Protein AF-A0A2J4G6D9-F1 (afdb_monomer)

Foldseek 3Di:
DVCLLVVLVVVLVVVCVVPNLLVSLLVLLVLLLVLLVLCLVLVVDPDPVVSVVSNVSSVNSNSNSCSSVVPPLLVLLVQVQVVVCVVPVDRDSVVSVVVVVVVVVVVVVVVVVLVVVLQPAPCDPPDNGHPSSSCVSNVVSVVSVVVSVVSVVDDSRPPDD

Nearest PDB structures (foldseek):
  5ayo-assembly1_A  TM=7.180E-01  e=9.476E-01  Bdellovibrio bacteriovorus HD100
  6btx-assembly1_A  TM=7.343E-01  e=1.215E+00  Bdellovibrio bacteriovorus HD100
  5ayn-assembly1_A  TM=7.483E-01  e=1.636E+00  Bdellovibrio bacteriovorus HD100
  5aym-assembly1_A  TM=7.367E-01  e=2.689E+00  Bdellovibrio bacteriovorus HD100

Mean predicted aligned error: 4.15 Å

Radius of gyration: 18.42 Å; Cα contacts (8 Å, |Δi|>4): 179; chains: 1; bounding box: 38×27×55 Å

Sequence (161 aa):
MVVFVMGAFPFWGKQARKIGKGPALIKAAVILTAGLLLAPLPAFLQDQALKIAVGLLAIALGAVGISAYELFPYAVVADLAHWDELRTGLSRAGLFTGFEGIPINISQSLTYLVVGYLASLPPFNGYDYTLGLVIWGPIASIFAVLSILILTRVNIDPFKK

Structure (mmCIF, N/CA/C/O backbone):
data_AF-A0A2J4G6D9-F1
#
_entry.id   AF-A0A2J4G6D9-F1
#
loop_
_atom_site.group_PDB
_atom_site.id
_atom_site.type_symbol
_atom_site.label_atom_id
_atom_site.label_alt_id
_atom_site.label_comp_id
_atom_site.label_asym_id
_atom_site.label_entity_id
_atom_site.label_seq_id
_atom_site.pdbx_PDB_ins_code
_atom_site.Cartn_x
_atom_site.Cartn_y
_atom_site.Cartn_z
_atom_site.occupancy
_atom_site.B_iso_or_equiv
_atom_site.auth_seq_id
_atom_site.auth_comp_id
_atom_site.auth_asym_id
_atom_site.auth_atom_id
_atom_site.pdbx_PDB_model_num
ATOM 1 N N . MET A 1 1 ? -6.201 3.386 -14.839 1.00 72.56 1 MET A N 1
ATOM 2 C CA . MET A 1 1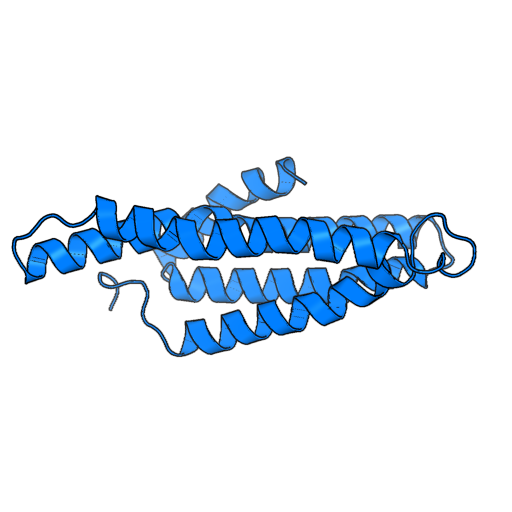 ? -5.990 3.253 -13.379 1.00 72.56 1 MET A CA 1
ATOM 3 C C . MET A 1 1 ? -7.284 3.460 -12.594 1.00 72.56 1 MET A C 1
ATOM 5 O O . MET A 1 1 ? -7.723 2.510 -11.967 1.00 72.56 1 MET A O 1
ATOM 9 N N . VAL A 1 2 ? -7.943 4.624 -12.694 1.00 83.25 2 VAL A N 1
ATOM 10 C CA . VAL A 1 2 ? -9.202 4.932 -11.969 1.00 83.25 2 VAL A CA 1
ATOM 11 C C . VAL A 1 2 ? -10.291 3.870 -12.168 1.00 83.25 2 VAL A C 1
ATOM 13 O O . VAL A 1 2 ? -10.899 3.436 -11.200 1.00 83.25 2 VAL A O 1
ATOM 16 N N . VAL A 1 3 ? -10.472 3.372 -13.397 1.00 87.81 3 VAL A N 1
ATOM 17 C CA . VAL A 1 3 ? -11.441 2.299 -13.698 1.00 87.81 3 VAL A CA 1
ATOM 18 C C . VAL A 1 3 ? -11.177 1.029 -12.878 1.00 87.81 3 VAL A C 1
ATOM 20 O O . VAL A 1 3 ? -12.108 0.468 -12.309 1.00 87.81 3 VAL A O 1
ATOM 23 N N . PHE A 1 4 ? -9.916 0.595 -12.767 1.00 86.12 4 PHE A N 1
ATOM 24 C CA . PHE A 1 4 ? -9.550 -0.573 -11.957 1.00 86.12 4 PHE A CA 1
ATOM 25 C C . PHE A 1 4 ? -9.758 -0.314 -10.463 1.00 86.12 4 PHE A C 1
ATOM 27 O O . PHE A 1 4 ? -10.248 -1.193 -9.761 1.00 86.12 4 PHE A O 1
ATOM 34 N N . VAL A 1 5 ? -9.436 0.896 -9.994 1.00 89.25 5 VAL A N 1
ATOM 35 C CA . VAL A 1 5 ? -9.635 1.296 -8.595 1.00 89.25 5 VAL A CA 1
ATOM 36 C C . VAL A 1 5 ? -11.121 1.264 -8.231 1.00 89.25 5 VAL A C 1
ATOM 38 O O . VAL A 1 5 ? -11.521 0.533 -7.327 1.00 89.25 5 VAL A O 1
ATOM 41 N N . MET A 1 6 ? -11.958 1.990 -8.976 1.00 90.75 6 MET A N 1
ATOM 42 C CA . MET A 1 6 ? -13.400 2.059 -8.721 1.00 90.75 6 MET A CA 1
ATOM 43 C C . MET A 1 6 ? -14.073 0.693 -8.898 1.00 90.75 6 MET A C 1
ATOM 45 O O . MET A 1 6 ? -14.932 0.317 -8.101 1.00 90.75 6 MET A O 1
ATOM 49 N N . GLY A 1 7 ? -13.651 -0.082 -9.902 1.00 93.12 7 GLY A N 1
ATOM 50 C CA . GLY A 1 7 ? -14.152 -1.436 -10.138 1.00 93.12 7 GLY A CA 1
ATOM 51 C C . GLY A 1 7 ? -13.835 -2.414 -9.002 1.00 93.12 7 GLY A C 1
ATOM 52 O O . GLY A 1 7 ? -14.587 -3.364 -8.784 1.00 93.12 7 GLY A O 1
ATOM 53 N N . ALA A 1 8 ? -12.766 -2.173 -8.240 1.00 94.25 8 ALA A N 1
ATOM 54 C CA . ALA A 1 8 ? -12.372 -3.006 -7.109 1.00 94.25 8 ALA A CA 1
ATOM 55 C C . ALA A 1 8 ? -13.086 -2.641 -5.790 1.00 94.25 8 ALA A C 1
ATOM 57 O O . ALA A 1 8 ? -13.151 -3.481 -4.888 1.00 94.25 8 ALA A O 1
ATOM 58 N N . PHE A 1 9 ? -13.698 -1.456 -5.663 1.00 94.31 9 PHE A N 1
ATOM 59 C CA . PHE A 1 9 ? -14.408 -1.060 -4.434 1.00 94.31 9 PHE A CA 1
ATOM 60 C C . PHE A 1 9 ? -15.528 -2.030 -4.019 1.00 94.31 9 PHE A C 1
ATOM 62 O O . PHE A 1 9 ? -15.556 -2.431 -2.850 1.00 94.31 9 PHE A O 1
ATOM 69 N N . PRO A 1 10 ? -16.426 -2.498 -4.916 1.00 95.38 10 PRO A N 1
ATOM 70 C CA . PRO A 1 10 ? -17.455 -3.466 -4.537 1.00 95.38 10 PRO A CA 1
ATOM 71 C C . PRO A 1 10 ? -16.864 -4.798 -4.063 1.00 95.38 10 PRO A C 1
ATOM 73 O O . PRO A 1 10 ? -17.424 -5.444 -3.173 1.00 95.38 10 PRO A O 1
ATOM 76 N N . PHE A 1 11 ? -15.736 -5.212 -4.647 1.00 95.56 11 PHE A N 1
ATOM 77 C CA . PHE A 1 11 ? -15.023 -6.419 -4.242 1.00 95.56 11 PHE A CA 1
ATOM 78 C C . PHE A 1 11 ? -14.483 -6.275 -2.815 1.00 95.56 11 PHE A C 1
ATOM 80 O O . PHE A 1 11 ? -14.798 -7.109 -1.960 1.00 95.56 11 PHE A O 1
ATOM 87 N N . TRP A 1 12 ? -13.768 -5.186 -2.525 1.00 96.25 12 TRP A N 1
ATOM 88 C CA . TRP A 1 12 ? -13.225 -4.927 -1.193 1.00 96.25 12 TRP A CA 1
ATOM 89 C C . TRP A 1 12 ? -14.314 -4.728 -0.140 1.00 96.25 12 TRP A C 1
ATOM 91 O O . TRP A 1 12 ? -14.230 -5.321 0.934 1.00 96.25 12 TRP A O 1
ATOM 101 N N . GLY A 1 13 ? -15.400 -4.024 -0.464 1.00 94.19 13 GLY A N 1
ATOM 102 C CA . GLY A 1 13 ? -16.549 -3.884 0.433 1.00 94.19 13 GLY A CA 1
ATOM 103 C C . GLY A 1 13 ? -17.197 -5.228 0.798 1.00 94.19 13 GLY A C 1
ATOM 104 O O . GLY A 1 13 ? -17.533 -5.467 1.961 1.00 94.19 13 GLY A O 1
ATOM 105 N N . LYS A 1 14 ? -17.333 -6.154 -0.165 1.00 95.19 14 LYS A N 1
ATOM 106 C CA . LYS A 1 14 ? -17.810 -7.524 0.112 1.00 95.19 14 LYS A CA 1
ATOM 107 C C . LYS A 1 14 ? -16.819 -8.308 0.975 1.00 95.19 14 LYS A C 1
ATOM 109 O O . LYS A 1 14 ? -17.250 -8.996 1.902 1.00 95.19 14 LYS A O 1
ATOM 114 N N . GLN A 1 15 ? -15.518 -8.200 0.699 1.00 94.25 15 GLN A N 1
ATOM 115 C CA . GLN A 1 15 ? -14.486 -8.857 1.505 1.00 94.25 15 GLN A CA 1
ATOM 116 C C . GLN A 1 15 ? -14.498 -8.342 2.947 1.00 94.25 15 GLN A C 1
ATOM 118 O O . GLN A 1 15 ? -14.598 -9.155 3.860 1.00 94.25 15 GLN A O 1
ATOM 123 N N . ALA A 1 16 ? -14.503 -7.028 3.171 1.00 93.50 16 ALA A N 1
ATOM 124 C CA . ALA A 1 16 ? -14.504 -6.452 4.516 1.00 93.50 16 ALA A CA 1
ATOM 125 C C . ALA A 1 16 ? -15.706 -6.902 5.355 1.00 93.50 16 ALA A C 1
ATOM 127 O O . ALA A 1 16 ? -15.544 -7.311 6.507 1.00 93.50 16 ALA A O 1
ATOM 128 N N . ARG A 1 17 ? -16.906 -6.951 4.762 1.00 91.81 17 ARG A N 1
ATOM 129 C CA . ARG A 1 17 ? -18.083 -7.509 5.447 1.00 91.81 17 ARG A CA 1
ATOM 130 C C . ARG A 1 17 ? -17.875 -8.967 5.854 1.00 91.81 17 ARG A C 1
ATOM 132 O O . ARG A 1 17 ? -18.181 -9.327 6.987 1.00 91.81 17 ARG A O 1
ATOM 139 N N . LYS A 1 18 ? -17.290 -9.793 4.980 1.00 92.69 18 LYS A N 1
ATOM 140 C CA . LYS A 1 18 ? -17.056 -11.218 5.255 1.00 92.69 18 LYS A CA 1
ATOM 141 C C . LYS A 1 18 ? -15.954 -11.443 6.294 1.00 92.69 18 LYS A C 1
ATOM 143 O O . LYS A 1 18 ? -16.215 -12.068 7.313 1.00 92.69 18 LYS A O 1
ATOM 148 N N . ILE A 1 19 ? -14.756 -10.892 6.095 1.00 92.38 19 ILE A N 1
ATOM 149 C CA . ILE A 1 19 ? -13.553 -11.247 6.878 1.00 92.38 19 ILE A CA 1
ATOM 150 C C . ILE A 1 19 ? -13.005 -10.132 7.780 1.00 92.38 19 ILE A C 1
ATOM 152 O O . ILE A 1 19 ? -12.167 -10.413 8.619 1.00 92.38 19 ILE A O 1
ATOM 156 N N . GLY A 1 20 ? -13.501 -8.898 7.659 1.00 92.94 20 GLY A N 1
ATOM 157 C CA . GLY A 1 20 ? -12.997 -7.722 8.387 1.00 92.94 20 GLY A CA 1
ATOM 158 C C . GLY A 1 20 ? -12.166 -6.813 7.481 1.00 92.94 20 GLY A C 1
ATOM 159 O O . GLY A 1 20 ? -11.686 -7.258 6.432 1.00 92.94 20 GLY A O 1
ATOM 160 N N . LYS A 1 21 ? -12.024 -5.539 7.853 1.00 94.06 21 LYS A N 1
ATOM 161 C CA . LYS A 1 21 ? -11.232 -4.541 7.120 1.00 94.06 21 LYS A CA 1
ATOM 162 C C . 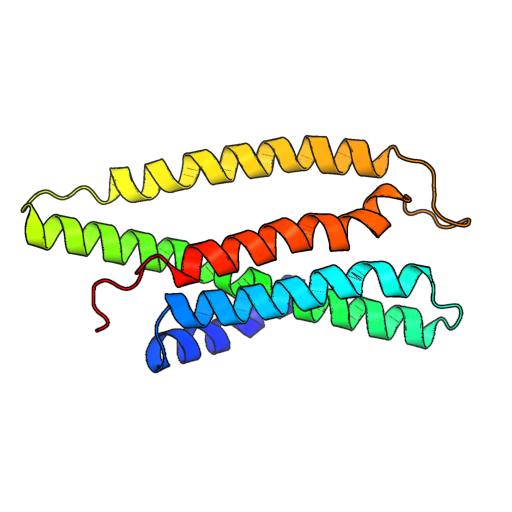LYS A 1 21 ? -9.738 -4.836 7.252 1.00 94.06 21 LYS A C 1
ATOM 164 O O . LYS A 1 21 ? -9.036 -4.742 6.252 1.00 94.06 21 LYS A O 1
ATOM 169 N N . GLY A 1 22 ? -9.264 -5.287 8.418 1.00 93.50 22 GLY A N 1
ATOM 170 C CA . GLY A 1 22 ? -7.860 -5.663 8.653 1.00 93.50 22 GLY A CA 1
ATOM 171 C C . GLY A 1 22 ? -7.364 -6.763 7.708 1.00 93.50 22 GLY A C 1
ATOM 172 O O . GLY A 1 22 ? -6.471 -6.516 6.893 1.00 93.50 22 GLY A O 1
ATOM 173 N N . PRO A 1 23 ? -7.976 -7.962 7.720 1.00 94.19 23 PRO A N 1
ATOM 174 C CA . PRO A 1 23 ? -7.608 -9.032 6.794 1.00 94.19 23 PRO A CA 1
ATOM 175 C C . PRO A 1 23 ? -7.821 -8.666 5.317 1.00 94.19 23 PRO A C 1
ATOM 177 O O . PRO A 1 23 ? -7.073 -9.134 4.457 1.00 94.19 23 PRO A O 1
ATOM 180 N N . ALA A 1 24 ? -8.821 -7.835 4.999 1.00 95.81 24 ALA A N 1
ATOM 181 C CA . ALA A 1 24 ? -9.018 -7.334 3.639 1.00 95.81 24 ALA A CA 1
ATOM 182 C C . ALA A 1 24 ? -7.878 -6.394 3.201 1.00 95.81 24 ALA A C 1
ATOM 184 O O . ALA A 1 24 ? -7.357 -6.572 2.100 1.00 95.81 24 ALA A O 1
ATOM 185 N N . LEU A 1 25 ? -7.439 -5.471 4.064 1.00 95.62 25 LEU A N 1
ATOM 186 C CA . LEU A 1 25 ? -6.283 -4.600 3.827 1.00 95.62 25 LEU A CA 1
ATOM 187 C C . LEU A 1 25 ? -4.992 -5.399 3.651 1.00 95.62 25 LEU A C 1
ATOM 189 O O . LEU A 1 25 ? -4.237 -5.114 2.727 1.00 95.62 25 LEU A O 1
ATOM 193 N N . ILE A 1 26 ? -4.763 -6.438 4.460 1.00 96.31 26 ILE A N 1
ATOM 194 C CA . ILE A 1 26 ? -3.597 -7.323 4.301 1.00 96.31 26 ILE A CA 1
ATOM 195 C C . ILE A 1 26 ? -3.606 -7.984 2.918 1.00 96.31 26 ILE A C 1
ATOM 197 O O . ILE A 1 26 ? -2.604 -7.941 2.206 1.00 96.31 26 ILE A O 1
ATOM 201 N N . LYS A 1 27 ? -4.742 -8.559 2.496 1.00 96.69 27 LYS A N 1
ATOM 202 C CA . LYS A 1 27 ? -4.865 -9.162 1.156 1.00 96.69 27 LYS A CA 1
ATOM 203 C C . LYS A 1 27 ? -4.608 -8.142 0.050 1.00 96.69 27 LYS A C 1
ATOM 205 O O . LYS A 1 27 ? -3.935 -8.461 -0.926 1.00 96.69 27 LYS A O 1
ATOM 210 N N . ALA A 1 28 ? -5.123 -6.926 0.200 1.00 96.94 28 ALA A N 1
ATOM 211 C CA . ALA A 1 28 ? -4.904 -5.861 -0.766 1.00 96.94 28 ALA A CA 1
ATOM 212 C C . ALA A 1 28 ? -3.436 -5.427 -0.830 1.00 96.94 28 ALA A C 1
ATOM 214 O O . ALA A 1 28 ? -2.897 -5.272 -1.922 1.00 96.94 28 ALA A O 1
ATOM 215 N N . ALA A 1 29 ? -2.768 -5.310 0.318 1.00 97.00 29 ALA A N 1
ATOM 216 C CA . ALA A 1 29 ? -1.351 -4.978 0.399 1.00 97.00 29 ALA A CA 1
ATOM 217 C C . ALA A 1 29 ? -0.460 -6.080 -0.203 1.00 97.00 29 ALA A C 1
ATOM 219 O O . ALA A 1 29 ? 0.543 -5.772 -0.845 1.00 97.00 29 ALA A O 1
ATOM 220 N N . VAL A 1 30 ? -0.842 -7.359 -0.083 1.00 97.75 30 VAL A N 1
ATOM 221 C CA . VAL A 1 30 ? -0.168 -8.472 -0.781 1.00 97.75 30 VAL A CA 1
ATOM 222 C C . VAL A 1 30 ? -0.312 -8.332 -2.299 1.00 97.75 30 VAL A C 1
ATOM 224 O O . VAL A 1 30 ? 0.676 -8.448 -3.022 1.00 97.75 30 VAL A O 1
ATOM 227 N N . ILE A 1 31 ? -1.518 -8.028 -2.791 1.00 97.56 31 ILE A N 1
ATOM 228 C CA . ILE A 1 31 ? -1.762 -7.788 -4.224 1.00 97.56 31 ILE A CA 1
ATOM 229 C C . ILE A 1 31 ? -0.969 -6.567 -4.717 1.00 97.56 31 ILE A C 1
ATOM 231 O O . ILE A 1 31 ? -0.357 -6.622 -5.783 1.00 97.56 31 ILE A O 1
ATOM 235 N N . LEU A 1 32 ? -0.928 -5.491 -3.925 1.00 97.62 32 LEU A N 1
ATOM 236 C CA . LEU A 1 32 ? -0.136 -4.298 -4.220 1.00 97.62 32 LEU A CA 1
ATOM 237 C C . LEU A 1 32 ? 1.356 -4.636 -4.312 1.00 97.62 32 LEU A C 1
ATOM 239 O O . LEU A 1 32 ? 2.010 -4.252 -5.275 1.00 97.62 32 LEU A O 1
ATOM 243 N N . THR A 1 33 ? 1.875 -5.401 -3.349 1.00 97.94 33 THR A N 1
ATOM 244 C CA . THR A 1 33 ? 3.269 -5.868 -3.327 1.00 97.94 33 THR A CA 1
ATOM 245 C C . THR A 1 33 ? 3.597 -6.647 -4.600 1.00 97.94 33 THR A C 1
ATOM 247 O O . THR A 1 33 ? 4.610 -6.374 -5.240 1.00 97.94 33 THR A O 1
ATOM 250 N N . ALA A 1 34 ? 2.717 -7.561 -5.020 1.00 97.44 34 ALA A N 1
ATOM 251 C CA . ALA A 1 34 ? 2.888 -8.305 -6.265 1.00 97.44 34 ALA A CA 1
ATOM 252 C C . ALA A 1 34 ? 2.904 -7.381 -7.498 1.00 97.44 34 ALA A C 1
ATOM 254 O O . ALA A 1 34 ? 3.773 -7.526 -8.354 1.00 97.44 34 ALA A O 1
ATOM 255 N N . GLY A 1 35 ? 1.998 -6.399 -7.571 1.00 96.94 35 GLY A N 1
ATOM 256 C CA . GLY A 1 35 ? 1.985 -5.406 -8.650 1.00 96.94 35 GLY A CA 1
ATOM 257 C C . GLY A 1 35 ? 3.260 -4.555 -8.700 1.00 96.94 35 GLY A C 1
ATOM 258 O O . GLY A 1 35 ? 3.811 -4.335 -9.777 1.00 96.94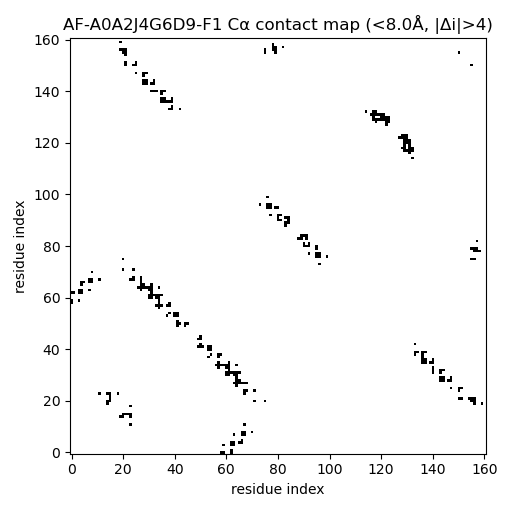 35 GLY A O 1
ATOM 259 N N . LEU A 1 36 ? 3.770 -4.136 -7.540 1.00 96.62 36 LEU A N 1
ATOM 260 C CA . LEU A 1 36 ? 5.000 -3.347 -7.411 1.00 96.62 36 LEU A CA 1
ATOM 261 C C . LEU A 1 36 ? 6.256 -4.139 -7.801 1.00 96.62 36 LEU A C 1
ATOM 263 O O . LEU A 1 36 ? 7.128 -3.605 -8.483 1.00 96.62 36 LEU A O 1
ATOM 267 N N . LEU A 1 37 ? 6.338 -5.415 -7.420 1.00 96.81 37 LEU A N 1
ATOM 268 C CA . LEU A 1 37 ? 7.432 -6.304 -7.828 1.00 96.81 37 LEU A CA 1
ATOM 269 C C . LEU A 1 37 ? 7.374 -6.657 -9.320 1.00 96.81 37 LEU A C 1
ATOM 271 O O . LEU A 1 37 ? 8.414 -6.893 -9.932 1.00 96.81 37 LEU A O 1
ATOM 275 N N . LEU A 1 38 ? 6.177 -6.669 -9.913 1.00 96.31 38 LEU A N 1
ATOM 276 C CA . LEU A 1 38 ? 5.980 -6.918 -11.341 1.00 96.31 38 LEU A CA 1
ATOM 277 C C . LEU A 1 38 ? 6.309 -5.691 -12.208 1.00 96.31 38 LEU A C 1
ATOM 279 O O . LEU A 1 38 ? 6.743 -5.846 -13.349 1.00 96.31 38 LEU A O 1
ATOM 283 N N . ALA A 1 39 ? 6.136 -4.481 -11.670 1.00 94.38 39 ALA A N 1
ATOM 284 C CA . ALA A 1 39 ? 6.328 -3.207 -12.366 1.00 94.38 39 ALA A CA 1
ATOM 285 C C . ALA A 1 39 ? 7.661 -3.033 -13.133 1.00 94.38 39 ALA A C 1
ATOM 287 O O . ALA A 1 39 ? 7.610 -2.465 -14.224 1.00 94.38 39 ALA A O 1
ATOM 288 N N . PRO A 1 40 ? 8.837 -3.496 -12.654 1.00 94.25 40 PRO A N 1
ATOM 289 C CA . PRO A 1 40 ? 10.080 -3.398 -13.423 1.00 94.25 40 PRO A CA 1
ATOM 290 C C . PRO A 1 40 ? 10.175 -4.373 -14.603 1.00 94.25 40 PRO A C 1
ATOM 292 O O . PRO A 1 40 ? 10.925 -4.104 -15.540 1.00 94.25 40 PRO A O 1
ATOM 295 N N . LEU A 1 41 ? 9.451 -5.501 -14.593 1.00 93.44 41 LEU A N 1
ATOM 296 C CA . LEU A 1 41 ? 9.645 -6.571 -15.584 1.00 93.44 41 LEU A CA 1
ATOM 297 C C . LEU A 1 41 ? 9.452 -6.134 -17.046 1.00 93.44 41 LEU A C 1
ATOM 299 O O . LEU A 1 41 ? 10.276 -6.534 -17.871 1.00 93.44 41 LEU A O 1
ATOM 303 N N . PRO A 1 42 ? 8.458 -5.293 -17.406 1.00 92.94 42 PRO A N 1
ATOM 304 C CA . PRO A 1 42 ? 8.310 -4.782 -18.768 1.00 92.94 42 PRO A CA 1
ATOM 305 C C . PRO A 1 42 ? 9.578 -4.125 -19.326 1.00 92.94 42 PRO A C 1
ATOM 307 O O . PRO A 1 42 ? 9.789 -4.152 -20.536 1.00 92.94 42 PRO A O 1
ATOM 310 N N . ALA A 1 43 ? 10.442 -3.556 -18.479 1.00 90.62 43 ALA A N 1
ATOM 311 C CA . ALA A 1 43 ? 11.671 -2.908 -18.929 1.00 90.62 43 ALA A CA 1
ATOM 312 C C . ALA A 1 43 ? 12.718 -3.886 -19.489 1.00 90.62 43 ALA A C 1
ATOM 314 O O . ALA A 1 43 ? 13.601 -3.463 -20.235 1.00 90.62 43 ALA A O 1
ATOM 315 N N . PHE A 1 44 ? 12.605 -5.174 -19.162 1.00 90.88 44 PHE A N 1
ATOM 316 C CA . PHE A 1 44 ? 13.537 -6.227 -19.571 1.00 90.88 44 PHE A CA 1
ATOM 317 C C . PHE A 1 44 ? 12.984 -7.128 -20.685 1.00 90.88 44 PHE A C 1
ATOM 319 O O . PHE A 1 44 ? 13.698 -7.996 -21.183 1.00 90.88 44 PHE A O 1
ATOM 326 N N . LEU A 1 45 ? 11.724 -6.937 -21.089 1.00 92.50 45 LEU A N 1
ATOM 327 C CA . LEU A 1 45 ? 11.090 -7.713 -22.153 1.00 92.50 45 LEU A CA 1
ATOM 328 C C . LEU A 1 45 ? 11.382 -7.095 -23.526 1.00 92.50 45 LEU A C 1
ATOM 330 O O . LEU A 1 45 ? 11.220 -5.891 -23.719 1.00 92.50 45 LEU A O 1
ATOM 334 N N . GLN A 1 46 ? 11.791 -7.939 -24.477 1.00 90.12 46 GLN A N 1
ATOM 335 C CA . GLN A 1 46 ? 12.052 -7.537 -25.866 1.00 90.12 46 GLN A CA 1
ATOM 336 C C . GLN A 1 46 ? 10.788 -7.584 -26.736 1.00 90.12 46 GLN A C 1
ATOM 338 O O . GLN A 1 46 ? 10.615 -6.746 -27.615 1.00 90.12 46 GLN A O 1
ATOM 343 N N . ASP A 1 47 ? 9.892 -8.543 -26.479 1.00 95.00 47 ASP A N 1
ATOM 344 C CA . ASP A 1 47 ? 8.630 -8.670 -27.206 1.00 95.00 47 ASP A CA 1
ATOM 345 C C . ASP A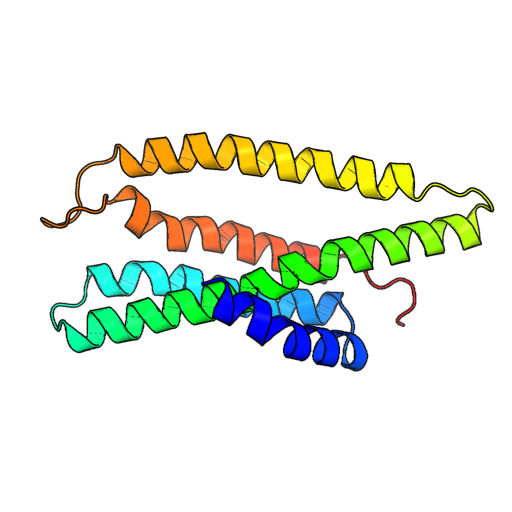 1 47 ? 7.634 -7.577 -26.784 1.00 95.00 47 ASP A C 1
ATOM 347 O O . ASP A 1 47 ? 7.315 -7.412 -25.600 1.00 95.00 47 ASP A O 1
ATOM 351 N N . GLN A 1 48 ? 7.128 -6.830 -27.767 1.00 92.69 48 GLN A N 1
ATOM 352 C CA . GLN A 1 48 ? 6.257 -5.680 -27.532 1.00 92.69 48 GLN A CA 1
ATOM 353 C C . GLN A 1 48 ? 4.889 -6.076 -26.960 1.00 92.69 48 GLN A C 1
ATOM 355 O O . GLN A 1 48 ? 4.363 -5.370 -26.093 1.00 92.69 48 GLN A O 1
ATOM 360 N N . ALA A 1 49 ? 4.309 -7.192 -27.407 1.00 95.50 49 ALA A N 1
ATOM 361 C CA . ALA A 1 49 ? 3.004 -7.640 -26.933 1.00 95.50 49 ALA A CA 1
ATOM 362 C C . ALA A 1 49 ? 3.087 -8.096 -25.469 1.00 95.50 49 ALA A C 1
ATOM 364 O O . ALA A 1 49 ? 2.267 -7.682 -24.643 1.00 95.50 49 ALA A O 1
ATOM 365 N N . LEU A 1 50 ? 4.124 -8.864 -25.121 1.00 95.88 50 LEU A N 1
ATOM 366 C CA . LEU A 1 50 ? 4.397 -9.276 -23.744 1.00 95.88 50 LEU A CA 1
ATOM 367 C C . LEU A 1 50 ? 4.691 -8.077 -22.840 1.00 95.88 50 LEU A C 1
ATOM 369 O O . LEU A 1 50 ? 4.160 -8.010 -21.731 1.00 95.88 50 LEU A O 1
ATOM 373 N N . LYS A 1 51 ? 5.473 -7.099 -23.312 1.00 94.19 51 LYS A N 1
ATOM 374 C CA . LYS A 1 51 ? 5.765 -5.870 -22.561 1.00 94.19 51 LYS A CA 1
ATOM 375 C C . LYS A 1 51 ? 4.489 -5.123 -22.166 1.00 94.19 51 LYS A C 1
ATOM 377 O O . LYS A 1 51 ? 4.329 -4.754 -21.001 1.00 94.19 51 LYS A O 1
ATOM 382 N N . ILE A 1 52 ? 3.571 -4.938 -23.116 1.00 94.69 52 ILE A N 1
ATOM 383 C CA . ILE A 1 52 ? 2.285 -4.271 -22.873 1.00 94.69 52 ILE A CA 1
ATOM 384 C C . ILE A 1 52 ? 1.416 -5.104 -21.926 1.00 94.69 52 ILE A C 1
ATOM 386 O O . ILE A 1 52 ? 0.880 -4.562 -20.960 1.00 94.69 52 ILE A O 1
ATOM 390 N N . ALA A 1 53 ? 1.300 -6.412 -22.163 1.00 96.69 53 ALA A N 1
ATOM 391 C CA . ALA A 1 53 ? 0.470 -7.294 -21.346 1.00 96.69 53 ALA A CA 1
ATOM 392 C C . ALA A 1 53 ? 0.924 -7.319 -19.877 1.00 96.69 53 ALA A C 1
ATOM 394 O O . ALA A 1 53 ? 0.106 -7.136 -18.972 1.00 96.69 53 ALA A O 1
ATOM 395 N N . VAL A 1 54 ? 2.228 -7.476 -19.629 1.00 96.50 54 VAL A N 1
ATOM 396 C CA . VAL A 1 54 ? 2.796 -7.478 -18.272 1.00 96.50 54 VAL A CA 1
ATOM 397 C C . VAL A 1 54 ? 2.677 -6.099 -17.622 1.00 96.50 54 VAL A C 1
ATOM 399 O O . VAL A 1 54 ? 2.340 -6.012 -16.441 1.00 96.50 54 VAL A O 1
ATOM 402 N N . GLY A 1 55 ? 2.876 -5.016 -18.381 1.00 94.44 55 GLY A N 1
ATOM 403 C CA . GLY A 1 55 ? 2.685 -3.653 -17.882 1.00 94.44 55 GLY A CA 1
ATOM 404 C C . GLY A 1 55 ? 1.243 -3.383 -17.444 1.00 94.44 55 GLY A C 1
ATOM 405 O O . GLY A 1 55 ? 1.009 -2.879 -16.345 1.00 94.44 55 GLY A O 1
ATOM 406 N N . LEU A 1 56 ? 0.261 -3.781 -18.257 1.00 95.44 56 LEU A N 1
ATOM 407 C CA . LEU A 1 56 ? -1.157 -3.670 -17.909 1.00 95.44 56 LEU A CA 1
ATOM 408 C C . LEU A 1 56 ? -1.518 -4.530 -16.697 1.00 95.44 56 LEU A C 1
ATOM 410 O O . LEU A 1 56 ? -2.275 -4.074 -15.840 1.00 95.44 56 LEU A O 1
ATOM 414 N N . LEU A 1 57 ? -0.957 -5.736 -16.590 1.00 96.31 57 LEU A N 1
ATOM 415 C CA . LEU A 1 57 ? -1.149 -6.599 -15.428 1.00 96.31 57 LEU A CA 1
ATOM 416 C C . LEU A 1 57 ? -0.587 -5.958 -14.150 1.00 96.31 57 LEU A C 1
ATOM 418 O O . LEU A 1 57 ? -1.280 -5.935 -13.133 1.00 96.31 57 LEU A O 1
ATOM 422 N N . ALA A 1 58 ? 0.619 -5.385 -14.200 1.00 95.81 58 ALA A N 1
ATOM 423 C CA . ALA A 1 58 ? 1.216 -4.677 -13.067 1.00 95.81 58 ALA A CA 1
ATOM 424 C C . ALA A 1 58 ? 0.351 -3.484 -12.627 1.00 95.81 58 ALA A C 1
ATOM 426 O O . ALA A 1 58 ? 0.063 -3.333 -11.437 1.00 95.81 58 ALA A O 1
ATOM 427 N N . ILE A 1 59 ? -0.143 -2.690 -13.585 1.00 95.00 59 ILE A N 1
ATOM 428 C CA . ILE A 1 59 ? -1.062 -1.571 -13.323 1.00 95.00 59 ILE A CA 1
ATOM 429 C C . ILE A 1 59 ? -2.374 -2.067 -12.708 1.00 95.00 59 ILE A C 1
ATOM 431 O O . ILE A 1 59 ? -2.869 -1.457 -11.761 1.00 95.00 59 ILE A O 1
ATOM 435 N N . ALA A 1 60 ? -2.950 -3.152 -13.227 1.00 96.00 60 ALA A N 1
ATOM 436 C CA . ALA A 1 60 ? -4.203 -3.704 -12.723 1.00 96.00 60 ALA A CA 1
ATOM 437 C C . ALA A 1 60 ? -4.053 -4.210 -11.281 1.00 96.00 60 ALA A C 1
ATOM 439 O O . ALA A 1 60 ? -4.858 -3.846 -10.426 1.00 96.00 60 ALA A O 1
ATOM 440 N N . LEU A 1 61 ? -3.000 -4.980 -10.985 1.00 96.69 61 LEU A N 1
ATOM 441 C CA . LEU A 1 61 ? -2.711 -5.457 -9.629 1.00 96.69 61 LEU A CA 1
ATOM 442 C C . LEU A 1 61 ? -2.451 -4.290 -8.671 1.00 96.69 61 LEU A C 1
ATOM 444 O O . LEU A 1 61 ? -3.055 -4.236 -7.600 1.00 96.69 61 LEU A O 1
ATOM 448 N N . GLY A 1 62 ? -1.626 -3.320 -9.075 1.00 96.38 62 GLY A N 1
ATOM 449 C CA . GLY A 1 62 ? -1.366 -2.121 -8.278 1.00 96.38 62 GLY A CA 1
ATOM 450 C C . GLY A 1 62 ? -2.645 -1.335 -7.977 1.00 96.38 62 GLY A C 1
ATOM 451 O O . GLY A 1 62 ? -2.898 -0.983 -6.827 1.00 96.38 62 GLY A O 1
ATOM 452 N N . ALA A 1 63 ? -3.502 -1.137 -8.981 1.00 95.81 63 ALA A N 1
ATOM 453 C CA . ALA A 1 63 ? -4.778 -0.442 -8.829 1.00 95.81 63 ALA A CA 1
ATOM 454 C C . ALA A 1 63 ? -5.773 -1.204 -7.933 1.00 95.81 63 ALA A C 1
ATOM 456 O O . ALA A 1 63 ? -6.457 -0.601 -7.106 1.00 95.81 63 ALA A O 1
ATOM 457 N N . VAL A 1 64 ? -5.845 -2.531 -8.056 1.00 96.31 64 VAL A N 1
ATOM 458 C CA . VAL A 1 64 ? -6.683 -3.359 -7.177 1.00 96.31 64 VAL A CA 1
ATOM 459 C C . VAL A 1 64 ? -6.168 -3.300 -5.740 1.00 96.31 64 VAL A C 1
ATOM 461 O O . VAL A 1 64 ? -6.969 -3.127 -4.825 1.00 96.31 64 VAL A O 1
ATOM 464 N N . GLY A 1 65 ? -4.855 -3.379 -5.523 1.00 95.94 65 GLY A N 1
ATOM 465 C C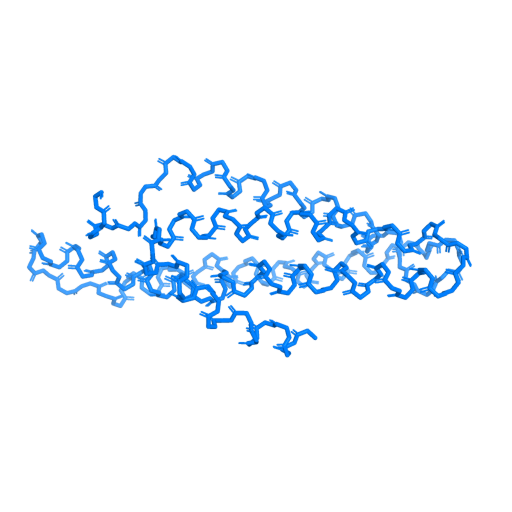A . GLY A 1 65 ? -4.262 -3.279 -4.190 1.00 95.94 65 GLY A CA 1
ATOM 466 C C . GLY A 1 65 ? -4.484 -1.911 -3.536 1.00 95.94 65 GLY A C 1
ATOM 467 O O . GLY A 1 65 ? -4.983 -1.841 -2.413 1.00 95.94 65 GLY A O 1
ATOM 468 N N . ILE A 1 66 ? -4.199 -0.819 -4.254 1.00 94.81 66 ILE A N 1
ATOM 469 C CA . ILE A 1 66 ? -4.335 0.545 -3.716 1.00 94.81 66 ILE A CA 1
ATOM 470 C C . ILE A 1 66 ? -5.796 0.923 -3.441 1.00 94.81 66 ILE A C 1
ATOM 472 O O . ILE A 1 66 ? -6.077 1.662 -2.508 1.00 94.81 66 ILE A O 1
ATOM 476 N N . SER A 1 67 ? -6.755 0.360 -4.182 1.00 95.56 67 SER A N 1
ATOM 477 C CA . SER A 1 67 ? -8.176 0.677 -3.988 1.00 95.56 67 SER A CA 1
ATOM 478 C C . SER A 1 67 ? -8.717 0.328 -2.596 1.00 95.56 67 SER A C 1
ATOM 480 O O . SER A 1 67 ? -9.606 1.011 -2.097 1.00 95.56 67 SER A O 1
ATOM 482 N N . ALA A 1 68 ? -8.178 -0.700 -1.937 1.00 94.44 68 ALA A N 1
ATOM 483 C CA . ALA A 1 68 ? -8.536 -1.006 -0.555 1.00 94.44 68 ALA A CA 1
ATOM 484 C C . ALA A 1 68 ? -7.987 0.042 0.421 1.00 94.44 68 ALA A C 1
ATOM 486 O O . ALA A 1 68 ? -8.662 0.390 1.387 1.00 94.44 68 ALA A O 1
ATOM 487 N N . TYR A 1 69 ? -6.776 0.543 0.158 1.00 90.69 69 TYR A N 1
ATOM 488 C CA . TYR A 1 69 ? -6.168 1.628 0.925 1.00 90.69 69 TYR A CA 1
ATOM 489 C C . TYR A 1 69 ? -6.930 2.943 0.745 1.00 90.69 69 TYR A C 1
ATOM 491 O O . TYR A 1 69 ? -7.045 3.693 1.692 1.00 90.69 69 TYR A O 1
ATOM 499 N N . GLU A 1 70 ? -7.516 3.209 -0.419 1.00 90.88 70 GLU A N 1
ATOM 500 C CA . GLU A 1 70 ? -8.391 4.380 -0.592 1.00 90.88 70 GLU A CA 1
ATOM 501 C C . GLU A 1 70 ? -9.733 4.216 0.148 1.00 90.88 70 GLU A C 1
ATOM 503 O O . GLU A 1 70 ? -10.325 5.181 0.623 1.00 90.88 70 GLU A O 1
ATOM 508 N N . LEU A 1 71 ? -10.240 2.983 0.250 1.00 92.12 71 LEU A N 1
ATOM 509 C CA . LEU A 1 71 ? -11.577 2.716 0.785 1.00 92.12 71 LEU A CA 1
ATOM 510 C C . LEU A 1 71 ? -11.617 2.601 2.316 1.00 92.12 71 LEU A C 1
ATOM 512 O O . LEU A 1 71 ? -12.562 3.066 2.954 1.00 92.12 71 LEU A O 1
ATOM 516 N N . PHE A 1 72 ? -10.658 1.892 2.909 1.00 93.06 72 PHE A N 1
ATOM 517 C CA . PHE A 1 72 ? -10.773 1.433 4.293 1.00 93.06 72 PHE A CA 1
ATOM 518 C C . PHE A 1 72 ? -10.340 2.414 5.386 1.00 93.06 72 PHE A C 1
ATOM 520 O O . PHE A 1 72 ? -10.993 2.366 6.427 1.00 93.06 72 PHE A O 1
ATOM 527 N N . PRO A 1 73 ? -9.326 3.284 5.228 1.00 90.19 73 PRO A N 1
ATOM 528 C CA . PRO A 1 73 ? -8.891 4.190 6.289 1.00 90.19 73 PRO A CA 1
ATOM 529 C C . PRO A 1 73 ? -10.026 5.052 6.838 1.00 90.19 73 PRO A C 1
ATOM 531 O O . PRO A 1 73 ? -10.272 5.012 8.040 1.00 90.19 73 PRO A O 1
ATOM 534 N N . TYR A 1 74 ? -10.846 5.653 5.971 1.00 88.69 74 TYR A N 1
ATOM 535 C CA . TYR A 1 74 ? -12.041 6.396 6.390 1.00 88.69 74 TYR A CA 1
ATOM 536 C C . TYR A 1 74 ? -12.992 5.556 7.254 1.00 88.69 74 TYR A C 1
ATOM 538 O O . TYR A 1 74 ? -13.485 6.010 8.285 1.00 88.69 74 TYR A O 1
ATOM 546 N N . ALA A 1 75 ? -13.231 4.302 6.859 1.00 92.12 75 ALA A N 1
ATOM 547 C CA . ALA A 1 75 ? -14.100 3.392 7.596 1.00 92.12 75 ALA A CA 1
ATOM 548 C C . ALA A 1 75 ? -13.460 2.871 8.895 1.00 92.12 75 ALA A C 1
ATOM 550 O O . ALA A 1 75 ? -14.179 2.521 9.825 1.00 92.12 75 ALA A O 1
ATOM 551 N N . VAL A 1 76 ? -12.135 2.751 8.959 1.00 93.50 76 VAL A N 1
ATOM 552 C CA . VAL A 1 76 ? -11.395 2.336 10.161 1.00 93.50 76 VAL A CA 1
ATOM 553 C C . VAL A 1 76 ? -11.377 3.475 11.174 1.00 93.50 76 VAL A C 1
ATOM 555 O O . VAL A 1 76 ? -11.700 3.269 12.339 1.00 93.50 76 VAL A O 1
ATOM 558 N N . VAL A 1 77 ? -11.059 4.688 10.729 1.00 92.94 77 VAL A N 1
ATOM 559 C CA . VAL A 1 77 ? -11.009 5.888 11.568 1.00 92.94 77 VAL A CA 1
ATOM 560 C C . VAL A 1 77 ? -12.388 6.210 12.144 1.00 92.94 77 VAL A C 1
ATOM 562 O O . VAL A 1 77 ? -12.488 6.500 13.335 1.00 92.94 77 VAL A O 1
ATOM 565 N N . ALA A 1 78 ? -13.456 6.069 11.351 1.00 92.38 78 ALA A N 1
ATOM 566 C CA . ALA A 1 78 ? -14.827 6.212 11.837 1.00 92.38 78 ALA A CA 1
ATOM 567 C C . ALA A 1 78 ? -15.181 5.178 12.923 1.00 92.38 78 ALA A C 1
ATOM 569 O O . ALA A 1 78 ? -15.720 5.545 13.967 1.00 92.38 78 ALA A O 1
ATOM 570 N N . ASP A 1 79 ? -14.838 3.902 12.717 1.00 93.75 79 ASP A N 1
ATOM 571 C CA . ASP A 1 79 ? -15.084 2.850 13.709 1.00 93.75 79 ASP A CA 1
ATOM 572 C C . ASP A 1 79 ? -14.297 3.088 15.005 1.00 93.75 79 ASP A C 1
ATOM 574 O O . ASP A 1 79 ? -14.834 2.899 16.094 1.00 93.75 79 ASP A O 1
ATOM 578 N N . LEU A 1 80 ? -13.034 3.511 14.905 1.00 93.50 80 LEU A N 1
ATOM 579 C CA . LEU A 1 80 ? -12.195 3.807 16.068 1.00 93.50 80 LEU A CA 1
ATOM 580 C C . LEU A 1 80 ? -12.710 5.018 16.850 1.00 93.50 80 LEU A C 1
ATOM 582 O O . LEU A 1 80 ? -12.746 4.973 18.079 1.00 93.50 80 LEU A O 1
ATOM 586 N N . ALA A 1 81 ? -13.148 6.068 16.153 1.00 94.06 81 ALA A N 1
ATOM 587 C CA . ALA A 1 81 ? -13.767 7.229 16.780 1.00 94.06 81 ALA A CA 1
ATOM 588 C C . ALA A 1 81 ? -15.060 6.847 17.514 1.00 94.06 81 ALA A C 1
ATOM 590 O O . ALA A 1 81 ? -15.253 7.246 18.661 1.00 94.06 81 ALA A O 1
ATOM 591 N N . HIS A 1 82 ? -15.912 6.032 16.883 1.00 94.88 82 HIS A N 1
ATOM 592 C CA . HIS A 1 82 ? -17.144 5.550 17.505 1.00 94.88 82 HIS A CA 1
ATOM 593 C C . HIS A 1 82 ? -16.859 4.649 18.713 1.00 94.88 82 HIS A C 1
ATOM 595 O O . HIS A 1 82 ? -17.498 4.765 19.758 1.00 94.88 82 HIS A O 1
ATOM 601 N N . TRP A 1 83 ? -15.862 3.773 18.603 1.00 94.69 83 TRP A N 1
ATOM 602 C CA . TRP A 1 83 ? -15.431 2.926 19.708 1.00 94.69 83 TRP A CA 1
ATOM 603 C C . TRP A 1 83 ? -14.899 3.741 20.901 1.00 94.69 83 TRP A C 1
ATOM 605 O O . TRP A 1 83 ? -15.225 3.423 22.048 1.00 94.69 83 TRP A O 1
ATOM 615 N N . ASP A 1 84 ? -14.127 4.807 20.661 1.00 94.94 84 ASP A N 1
ATOM 616 C CA . ASP A 1 84 ? -13.649 5.692 21.733 1.00 94.94 84 ASP A CA 1
ATOM 617 C C . ASP A 1 84 ? -14.792 6.490 22.376 1.00 94.94 84 ASP A C 1
ATOM 619 O O . ASP A 1 84 ? -14.822 6.645 23.599 1.00 94.94 84 ASP A O 1
ATOM 623 N N . GLU A 1 85 ? -15.769 6.936 21.585 1.00 96.19 85 GLU A N 1
ATOM 624 C CA . GLU A 1 85 ? -16.967 7.625 22.077 1.00 96.19 85 GLU A CA 1
ATOM 625 C C . GLU A 1 85 ? -17.803 6.722 22.992 1.00 96.19 85 GLU A C 1
ATOM 627 O O . GLU A 1 85 ? -18.163 7.139 24.092 1.00 96.19 85 GLU A O 1
ATOM 632 N N . LEU A 1 86 ? -18.032 5.460 22.612 1.00 95.81 86 LEU A N 1
ATOM 633 C CA . LEU A 1 86 ? -18.744 4.489 23.457 1.00 95.81 86 LEU A CA 1
ATOM 634 C C . LEU A 1 86 ? -18.046 4.248 24.805 1.00 95.81 86 LEU A C 1
ATOM 636 O O . LEU A 1 86 ? -18.706 3.943 25.797 1.00 95.81 86 LEU A O 1
ATOM 640 N N . ARG A 1 87 ? -16.716 4.371 24.851 1.00 95.12 87 ARG A N 1
ATOM 641 C CA . ARG A 1 87 ? -15.918 4.139 26.062 1.00 95.12 87 ARG A CA 1
ATOM 642 C C . ARG A 1 87 ? -15.781 5.383 26.940 1.00 95.12 87 ARG A C 1
ATOM 644 O O . ARG A 1 87 ? -15.712 5.257 28.159 1.00 95.12 87 ARG A O 1
ATOM 651 N N . THR A 1 88 ? -15.671 6.561 26.334 1.00 95.38 88 THR A N 1
ATOM 652 C CA . THR A 1 88 ? -15.348 7.814 27.040 1.00 95.38 88 THR A CA 1
ATOM 653 C C . THR A 1 88 ? -16.551 8.735 27.224 1.00 95.38 88 THR A C 1
ATOM 655 O O . THR A 1 88 ? -16.495 9.636 28.057 1.00 95.38 88 THR A O 1
ATOM 658 N N . GLY A 1 89 ? -17.619 8.544 26.444 1.00 95.06 89 GLY A N 1
ATOM 659 C CA . GLY A 1 89 ? -18.753 9.465 26.350 1.00 95.06 89 GLY A CA 1
ATOM 660 C C . GLY A 1 89 ? -18.429 10.784 25.640 1.00 95.06 89 GLY A C 1
ATOM 661 O O . GLY A 1 89 ? -19.272 11.677 25.609 1.00 95.06 89 GLY A O 1
ATOM 662 N N . LEU A 1 90 ? -17.217 10.940 25.092 1.00 94.25 90 LEU A N 1
ATOM 663 C CA . LEU A 1 90 ? -16.764 12.164 24.437 1.00 94.25 90 LEU A CA 1
ATOM 664 C C . LEU A 1 90 ? -16.664 11.955 22.928 1.00 94.25 90 LEU A C 1
ATOM 666 O O . LEU A 1 90 ? -15.921 11.096 22.455 1.00 94.25 90 LEU A O 1
ATOM 670 N N . SER A 1 91 ? -17.342 12.808 22.163 1.00 92.31 91 SER A N 1
ATOM 671 C CA . SER A 1 91 ? -17.227 12.791 20.708 1.00 92.31 91 SER A CA 1
ATOM 672 C C . SER A 1 91 ? -15.901 13.418 20.268 1.00 92.31 91 SER A C 1
ATOM 674 O O . SER A 1 91 ? -15.659 14.612 20.463 1.00 92.31 91 SER A O 1
ATOM 676 N N . ARG A 1 92 ? -15.014 12.600 19.689 1.00 93.19 92 ARG A N 1
ATOM 677 C CA . ARG A 1 92 ? -13.673 13.007 19.219 1.00 93.19 92 ARG A CA 1
ATOM 678 C C . ARG A 1 92 ? -13.440 12.726 17.736 1.00 93.19 92 ARG A C 1
ATOM 680 O O . ARG A 1 92 ? -12.301 12.778 17.281 1.00 93.19 92 ARG A O 1
ATOM 687 N N . ALA A 1 93 ? -14.499 12.470 16.967 1.00 89.88 93 ALA A N 1
ATOM 688 C CA . ALA A 1 93 ? -14.405 12.079 15.559 1.00 89.88 93 ALA A CA 1
ATOM 689 C C . ALA A 1 93 ? -13.531 13.027 14.719 1.00 89.88 93 ALA A C 1
ATOM 691 O O . ALA A 1 93 ? -12.676 12.563 13.970 1.00 89.88 93 ALA A O 1
ATOM 692 N N . GLY A 1 94 ? -13.660 14.344 14.926 1.00 89.62 94 GLY A N 1
ATOM 693 C CA . GLY A 1 94 ? -12.847 15.340 14.222 1.00 89.62 94 GLY A CA 1
ATOM 694 C C . GLY A 1 94 ? -11.340 15.239 14.496 1.00 89.62 94 GLY A C 1
ATOM 695 O O . GLY A 1 94 ? -10.541 15.499 13.600 1.00 89.62 94 GLY A O 1
ATOM 696 N N . LEU A 1 95 ? -10.933 14.823 15.703 1.00 92.38 95 LEU A N 1
ATOM 697 C CA . LEU A 1 95 ? -9.517 14.622 16.038 1.00 92.38 95 LEU A CA 1
ATOM 698 C C . LEU A 1 95 ? -8.950 13.390 15.332 1.00 92.38 95 LEU A C 1
ATOM 700 O O . LEU A 1 95 ? -7.841 13.446 14.811 1.00 92.38 95 LEU A O 1
ATOM 704 N N . PHE A 1 96 ? -9.720 12.304 15.277 1.00 90.56 96 PHE A N 1
ATOM 705 C CA . PHE A 1 96 ? -9.332 11.076 14.585 1.00 90.56 96 PHE A CA 1
ATOM 706 C C . PHE A 1 96 ? -9.144 11.317 13.080 1.00 90.56 96 PHE A C 1
ATOM 708 O O . PHE A 1 96 ? -8.091 10.986 12.535 1.00 90.56 96 PHE A O 1
ATOM 715 N N . THR A 1 97 ? -10.111 11.969 12.427 1.00 87.50 97 THR A N 1
ATOM 716 C CA . THR A 1 97 ? -10.026 12.286 10.991 1.00 87.50 97 THR A CA 1
ATOM 717 C C . THR A 1 97 ? -8.956 13.334 10.687 1.00 87.50 97 THR A C 1
ATOM 719 O O . THR A 1 97 ? -8.264 13.244 9.677 1.00 87.50 97 THR A O 1
ATOM 722 N N . GLY A 1 98 ? -8.790 14.334 11.561 1.00 87.94 98 GLY A N 1
ATOM 723 C CA . GLY A 1 98 ? -7.767 15.366 11.394 1.00 87.94 98 GLY A CA 1
ATOM 724 C C . GLY A 1 98 ? -6.348 14.815 11.539 1.00 87.94 98 GLY A C 1
ATOM 725 O O . GLY A 1 98 ? -5.466 15.175 10.761 1.00 87.94 98 GLY A O 1
ATOM 726 N N . PHE A 1 99 ? -6.130 13.913 12.501 1.00 89.56 99 PHE A N 1
ATOM 727 C CA . PHE A 1 99 ? -4.818 13.320 12.750 1.00 89.56 99 PHE A CA 1
ATOM 728 C C . PHE A 1 99 ? -4.364 12.402 11.613 1.00 89.56 99 PHE A C 1
ATOM 730 O O . PHE A 1 99 ? -3.198 12.463 11.237 1.00 89.56 99 PHE A O 1
ATOM 737 N N . GLU A 1 100 ? -5.265 11.605 11.028 1.00 86.62 100 GLU A N 1
ATOM 738 C CA . GLU A 1 100 ? -4.972 10.764 9.854 1.00 86.62 100 GLU A CA 1
ATOM 739 C C . GLU A 1 100 ? -4.443 11.591 8.668 1.00 86.62 100 GLU A C 1
ATOM 741 O O . GLU A 1 100 ? -3.502 11.185 7.983 1.00 86.62 100 GLU A O 1
ATOM 746 N N . GLY A 1 101 ? -5.009 12.784 8.465 1.00 85.88 101 GLY A N 1
ATOM 747 C CA . GLY A 1 101 ? -4.641 13.692 7.381 1.00 85.88 101 GLY A CA 1
ATOM 748 C C . GLY A 1 101 ? -3.194 14.198 7.442 1.00 85.88 101 GLY A C 1
ATOM 749 O O . GLY A 1 101 ? -2.609 14.522 6.410 1.00 85.88 101 GLY A O 1
ATOM 750 N N . ILE A 1 102 ? -2.580 14.269 8.622 1.00 90.50 102 ILE A N 1
ATOM 751 C CA . ILE A 1 102 ? -1.224 14.817 8.779 1.00 90.50 102 ILE A CA 1
ATOM 752 C C . ILE A 1 102 ? -0.162 13.928 8.103 1.00 90.50 102 ILE A C 1
ATOM 754 O O . ILE A 1 102 ? 0.514 14.414 7.190 1.00 90.50 102 ILE A O 1
ATOM 758 N N . PRO A 1 103 ? 0.015 12.646 8.487 1.00 89.25 103 PRO A N 1
ATOM 759 C CA . PRO A 1 103 ? 1.037 11.794 7.891 1.00 89.25 103 PRO A CA 1
ATOM 760 C C . PRO A 1 103 ? 0.806 11.575 6.394 1.00 89.25 103 PRO A C 1
ATOM 762 O O . PRO A 1 103 ? 1.773 11.624 5.637 1.00 89.25 103 PRO A O 1
ATOM 765 N N . ILE A 1 104 ? -0.445 11.409 5.941 1.00 87.81 104 ILE A N 1
ATOM 766 C CA . ILE A 1 104 ? -0.733 11.185 4.516 1.00 87.81 104 ILE A CA 1
ATOM 767 C C . ILE A 1 104 ? -0.323 12.386 3.657 1.00 87.81 104 ILE A C 1
ATOM 769 O O . ILE A 1 104 ? 0.354 12.201 2.646 1.00 87.81 104 ILE A O 1
ATOM 773 N N . ASN A 1 105 ? -0.634 13.613 4.085 1.00 91.19 105 ASN A N 1
ATOM 774 C CA . ASN A 1 105 ? -0.275 14.818 3.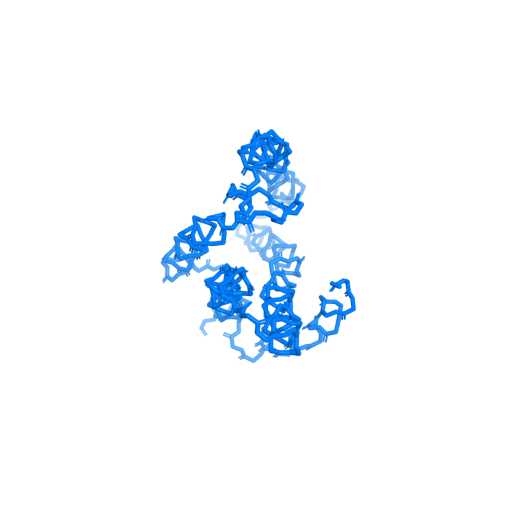335 1.00 91.19 105 ASN A CA 1
ATOM 775 C C . ASN A 1 105 ? 1.243 15.055 3.322 1.00 91.19 105 ASN A C 1
ATOM 777 O O . ASN A 1 105 ? 1.797 15.465 2.297 1.00 91.19 105 ASN A O 1
ATOM 781 N N . ILE A 1 106 ? 1.938 14.757 4.427 1.00 94.00 106 ILE A N 1
ATOM 782 C CA . ILE A 1 106 ? 3.407 14.812 4.482 1.00 94.00 106 ILE A CA 1
ATOM 783 C C . ILE A 1 106 ? 4.006 13.797 3.502 1.00 94.00 106 ILE A C 1
ATOM 785 O O . ILE A 1 106 ? 4.863 14.155 2.692 1.00 94.00 106 ILE A O 1
ATOM 789 N N . SER A 1 107 ? 3.536 12.547 3.530 1.00 91.06 107 SER A N 1
ATOM 790 C CA . SER A 1 107 ? 4.009 11.495 2.626 1.00 91.06 107 SER A CA 1
ATOM 791 C C . SER A 1 107 ? 3.733 11.824 1.158 1.00 91.06 107 SER A C 1
ATOM 793 O O . SER A 1 107 ? 4.614 11.637 0.320 1.00 91.06 107 SER A O 1
ATOM 795 N N . GLN A 1 108 ? 2.556 12.359 0.832 1.00 90.38 108 GLN A N 1
ATOM 796 C CA . GLN A 1 108 ? 2.213 12.793 -0.527 1.00 90.38 108 GLN A CA 1
ATOM 797 C C . GLN A 1 108 ? 3.093 13.957 -0.997 1.00 90.38 108 GLN A C 1
ATOM 799 O O . GLN A 1 108 ? 3.601 13.930 -2.115 1.00 90.38 108 GLN A O 1
ATOM 804 N N . SER A 1 109 ? 3.351 14.936 -0.129 1.00 93.75 109 SER A N 1
ATOM 805 C CA . SER A 1 109 ? 4.250 16.054 -0.443 1.00 93.75 109 SER A CA 1
ATOM 806 C C . SER A 1 109 ? 5.677 15.568 -0.710 1.00 93.75 109 SER A C 1
ATOM 808 O O . SER A 1 109 ? 6.293 15.945 -1.707 1.00 93.75 109 SER A O 1
ATOM 810 N N . LEU A 1 110 ? 6.184 14.664 0.136 1.00 93.81 110 LEU A N 1
ATOM 811 C CA . LEU A 1 110 ? 7.501 14.054 -0.041 1.00 93.81 110 LEU A CA 1
ATOM 812 C C . LEU A 1 110 ? 7.566 13.189 -1.308 1.00 93.81 110 LEU A C 1
ATOM 814 O O . LEU A 1 110 ? 8.602 13.142 -1.969 1.00 93.81 110 LEU A O 1
ATOM 818 N N . THR A 1 111 ? 6.458 12.547 -1.684 1.00 91.38 111 THR A N 1
ATOM 819 C CA . THR A 1 111 ? 6.373 11.729 -2.900 1.00 91.38 111 THR A CA 1
ATOM 820 C C . THR A 1 111 ? 6.705 12.549 -4.142 1.00 91.38 111 THR A C 1
ATOM 822 O O . THR A 1 111 ? 7.449 12.059 -4.987 1.00 91.38 111 THR A O 1
ATOM 825 N N . TYR A 1 112 ? 6.249 13.801 -4.248 1.00 91.12 112 TYR A N 1
ATOM 826 C CA . TYR A 1 112 ? 6.591 14.651 -5.396 1.00 91.12 112 TYR A CA 1
ATOM 827 C C . TYR A 1 112 ? 8.097 14.921 -5.504 1.00 91.12 112 TYR A C 1
ATOM 829 O O . TYR A 1 112 ? 8.648 14.877 -6.603 1.00 91.12 112 TYR A O 1
ATOM 837 N N . LEU A 1 113 ? 8.777 15.133 -4.372 1.00 93.25 113 LEU A N 1
ATOM 838 C CA . LEU A 1 113 ? 10.232 15.304 -4.342 1.00 93.25 113 LEU A CA 1
ATOM 839 C C . LEU A 1 113 ? 10.954 14.018 -4.759 1.00 93.25 113 LEU A C 1
ATOM 841 O O . LEU A 1 113 ? 11.856 14.056 -5.595 1.00 93.25 113 LEU A O 1
ATOM 845 N N . VAL A 1 114 ? 10.532 12.876 -4.210 1.00 92.31 114 VAL A N 1
ATOM 846 C CA . VAL A 1 114 ? 11.131 11.569 -4.512 1.00 92.31 114 VAL A CA 1
ATOM 847 C C . VAL A 1 114 ? 10.928 11.208 -5.981 1.00 92.31 114 VAL A C 1
ATOM 849 O O . VAL A 1 114 ? 11.891 10.865 -6.660 1.00 92.31 114 VAL A O 1
ATOM 852 N N . VAL A 1 115 ? 9.708 11.331 -6.505 1.00 91.25 115 VAL A N 1
ATOM 853 C CA . VAL A 1 115 ? 9.402 11.041 -7.914 1.00 91.25 115 VAL A CA 1
ATOM 854 C C . VAL A 1 115 ? 10.168 11.981 -8.842 1.00 91.25 115 VAL A C 1
ATOM 856 O O . VAL A 1 115 ? 10.723 11.512 -9.833 1.00 91.25 115 VAL A O 1
ATOM 859 N N . GLY A 1 116 ? 10.268 13.272 -8.507 1.00 91.69 116 GLY A N 1
ATOM 860 C CA . GLY A 1 116 ? 11.072 14.231 -9.268 1.00 91.69 116 GLY A CA 1
ATOM 861 C C . GLY A 1 116 ? 12.548 13.834 -9.336 1.00 91.69 116 GLY A C 1
ATOM 862 O O . GLY A 1 116 ? 13.134 13.806 -10.417 1.00 91.69 116 GLY A O 1
ATOM 863 N N . TYR A 1 117 ? 13.134 13.438 -8.204 1.00 93.44 117 TYR A N 1
ATOM 864 C CA . TYR A 1 117 ? 14.507 12.933 -8.160 1.00 93.44 117 TYR A CA 1
ATOM 865 C C . TYR A 1 117 ? 14.674 11.647 -8.983 1.00 93.44 117 TYR A C 1
ATOM 867 O O . TYR A 1 117 ? 15.580 11.564 -9.813 1.00 93.44 117 TYR A O 1
ATOM 875 N N . LEU A 1 118 ? 13.772 10.672 -8.833 1.00 93.31 118 LEU A N 1
ATOM 876 C CA . LEU A 1 118 ? 13.806 9.425 -9.606 1.00 93.31 118 LEU A CA 1
ATOM 877 C C . LEU A 1 118 ? 13.689 9.685 -11.115 1.00 93.31 118 LEU A C 1
ATOM 879 O O . LEU A 1 118 ? 14.358 9.017 -11.901 1.00 93.31 118 LEU A O 1
ATOM 883 N N . ALA A 1 119 ? 12.886 10.670 -11.520 1.00 90.62 119 ALA A N 1
ATOM 884 C CA . ALA A 1 119 ? 12.729 11.099 -12.908 1.00 90.62 119 ALA A CA 1
ATOM 885 C C . ALA A 1 119 ? 13.914 11.924 -13.446 1.00 90.62 119 ALA A C 1
ATOM 887 O O . ALA A 1 119 ? 14.026 12.089 -14.655 1.00 90.62 119 ALA A O 1
ATOM 888 N N . SER A 1 120 ? 14.810 12.419 -12.587 1.00 91.56 120 SER A N 1
ATOM 889 C CA . SER A 1 120 ? 16.063 13.068 -13.013 1.00 91.56 120 SER A CA 1
ATOM 890 C C . SER A 1 120 ? 17.228 12.094 -13.226 1.00 91.56 120 SER A C 1
ATOM 892 O O . SER A 1 120 ? 18.276 12.487 -13.736 1.00 91.56 120 SER A O 1
ATOM 894 N N . LEU A 1 121 ? 17.071 10.827 -12.823 1.00 93.06 121 LEU A N 1
ATOM 895 C CA . LEU A 1 121 ? 18.102 9.806 -13.010 1.00 93.06 121 LEU A CA 1
ATOM 896 C C . LEU A 1 121 ? 18.288 9.459 -14.499 1.00 93.06 121 LEU A C 1
ATOM 898 O O . LEU A 1 121 ? 17.388 9.695 -15.302 1.00 93.06 121 LEU A O 1
ATOM 902 N N . PRO A 1 122 ? 19.430 8.862 -14.891 1.00 92.31 122 PRO A N 1
ATOM 903 C CA . PRO A 1 122 ? 19.693 8.535 -16.288 1.00 92.31 122 PRO A CA 1
ATOM 904 C C . PRO A 1 122 ? 18.606 7.646 -16.924 1.00 92.31 122 PRO A C 1
ATOM 906 O O . PRO A 1 122 ? 18.024 6.792 -16.234 1.00 92.31 122 PRO A O 1
ATOM 909 N N . PRO A 1 123 ? 18.346 7.809 -18.236 1.00 91.25 123 PRO A N 1
ATOM 910 C CA . PRO A 1 123 ? 17.420 6.959 -18.976 1.00 91.25 123 PRO A CA 1
ATOM 911 C C . PRO A 1 123 ? 17.881 5.501 -18.945 1.00 91.25 123 PRO A C 1
ATOM 913 O O . PRO A 1 123 ? 19.078 5.202 -18.967 1.00 91.25 123 PRO A O 1
ATOM 916 N N . PHE A 1 124 ? 16.926 4.579 -18.888 1.00 88.31 124 PHE A N 1
ATOM 917 C CA . PHE A 1 124 ? 17.224 3.154 -18.841 1.00 88.31 124 PHE A CA 1
ATOM 918 C C . PHE A 1 124 ? 17.272 2.5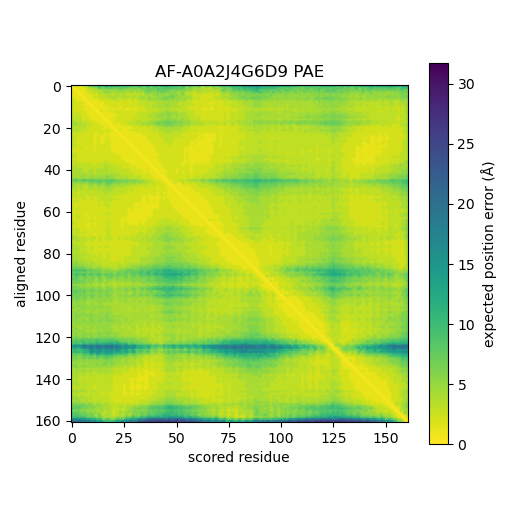68 -20.253 1.00 88.31 124 PHE A C 1
ATOM 920 O O . PHE A 1 124 ? 16.269 2.602 -20.953 1.00 88.31 124 PHE A O 1
ATOM 927 N N . ASN A 1 125 ? 18.407 1.992 -20.664 1.00 80.25 125 ASN A N 1
ATOM 928 C CA . ASN A 1 125 ? 18.547 1.188 -21.892 1.00 80.25 125 ASN A CA 1
ATOM 929 C C . ASN A 1 125 ? 17.906 1.796 -23.161 1.00 80.25 125 ASN A C 1
ATOM 931 O O . ASN A 1 125 ? 17.260 1.088 -23.930 1.00 80.25 125 ASN A O 1
ATOM 935 N N . GLY A 1 126 ? 18.073 3.104 -23.383 1.00 77.19 126 GLY A N 1
ATOM 936 C CA . GLY A 1 126 ? 17.548 3.789 -24.573 1.00 77.19 126 GLY A CA 1
ATOM 937 C C . GLY A 1 126 ? 16.036 4.046 -24.565 1.00 77.19 126 GLY A C 1
ATOM 938 O O . GLY A 1 126 ? 15.492 4.431 -25.595 1.00 77.19 126 GLY A O 1
ATOM 939 N N . TYR A 1 127 ? 15.359 3.842 -23.431 1.00 81.38 127 TYR A N 1
ATOM 940 C CA . TYR A 1 127 ? 13.967 4.239 -23.226 1.00 81.38 127 TYR A CA 1
ATOM 941 C C . TYR A 1 127 ? 13.849 5.662 -22.663 1.00 81.38 127 TYR A C 1
ATOM 94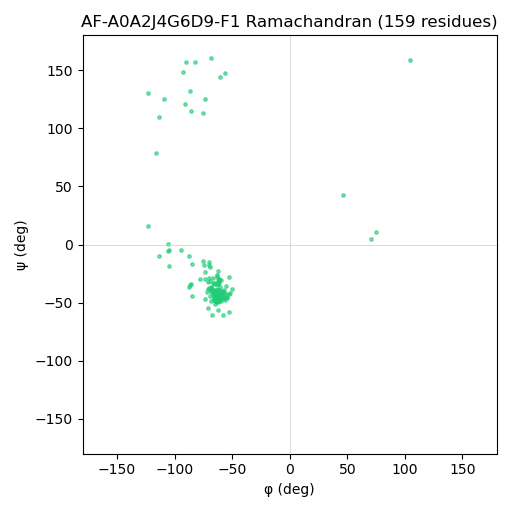3 O O . TYR A 1 127 ? 14.742 6.140 -21.966 1.00 81.38 127 TYR A O 1
ATOM 951 N N . ASP A 1 128 ? 12.689 6.289 -22.886 1.00 82.38 128 ASP A N 1
ATOM 952 C CA . ASP A 1 128 ? 12.358 7.626 -22.363 1.00 82.38 128 ASP A CA 1
ATOM 953 C C . ASP A 1 128 ? 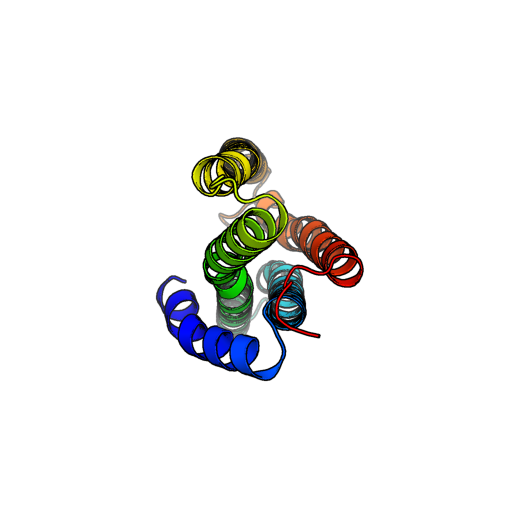12.148 7.661 -20.837 1.00 82.38 128 ASP A C 1
ATOM 955 O O . ASP A 1 128 ? 12.123 8.732 -20.234 1.00 82.38 128 ASP A O 1
ATOM 959 N N . TYR A 1 129 ? 11.979 6.503 -20.188 1.00 84.69 129 TYR A N 1
ATOM 960 C CA . TYR A 1 129 ? 11.850 6.413 -18.733 1.00 84.69 129 TYR A CA 1
ATOM 961 C C . TYR A 1 129 ? 13.199 6.162 -18.051 1.00 84.69 129 TYR A C 1
ATOM 963 O O . TYR A 1 129 ? 14.093 5.490 -18.572 1.00 84.69 129 TYR A O 1
ATOM 971 N N . THR A 1 130 ? 13.331 6.681 -16.834 1.00 92.00 130 THR A N 1
ATOM 972 C CA . THR A 1 130 ? 14.578 6.626 -16.071 1.00 92.00 130 THR A CA 1
ATOM 973 C C . THR A 1 130 ? 14.770 5.304 -15.344 1.00 92.00 130 THR A C 1
ATOM 975 O O . THR A 1 130 ? 13.810 4.610 -14.992 1.00 92.00 130 THR A O 1
ATOM 978 N N . LEU A 1 131 ? 16.030 4.985 -15.033 1.00 91.12 131 LEU A N 1
ATOM 979 C CA . LEU A 1 131 ? 16.373 3.861 -14.157 1.00 91.12 131 LEU A CA 1
ATOM 980 C C . LEU A 1 131 ? 15.670 3.974 -12.794 1.00 91.12 131 LEU A C 1
ATOM 982 O O . LEU A 1 131 ? 15.238 2.964 -12.242 1.00 91.12 131 LEU A O 1
ATOM 986 N N . GLY A 1 132 ? 15.507 5.201 -12.285 1.00 91.12 132 GLY A N 1
ATOM 987 C CA . GLY A 1 132 ? 14.813 5.484 -11.029 1.00 91.12 132 GLY A CA 1
ATOM 988 C C . GLY A 1 132 ? 13.399 4.919 -10.976 1.00 91.12 132 GLY A C 1
ATOM 989 O O . GLY A 1 132 ? 13.022 4.280 -9.996 1.00 91.12 132 GLY A O 1
ATOM 990 N N . LEU A 1 133 ? 12.628 5.101 -12.049 1.00 87.50 133 LEU A N 1
ATOM 991 C CA . LEU A 1 133 ? 11.254 4.603 -12.127 1.00 87.50 133 LEU A CA 1
ATOM 992 C C . LEU A 1 133 ? 11.191 3.072 -12.206 1.00 87.50 133 LEU A C 1
ATOM 994 O O . LEU A 1 133 ? 10.258 2.475 -11.671 1.00 87.50 133 LEU A O 1
ATOM 998 N N . VAL A 1 134 ? 12.197 2.431 -12.811 1.00 91.69 134 VAL A N 1
ATOM 999 C CA . VAL A 1 134 ? 12.289 0.963 -12.881 1.00 91.69 134 VAL A CA 1
ATOM 1000 C C . VAL A 1 134 ? 12.560 0.376 -11.494 1.00 91.69 134 VAL A C 1
ATOM 1002 O O . VAL A 1 134 ? 11.857 -0.535 -11.059 1.00 91.69 134 VAL A O 1
ATOM 1005 N N . ILE A 1 135 ? 13.540 0.910 -10.761 1.00 91.75 135 ILE A N 1
ATOM 1006 C CA . ILE A 1 135 ? 13.918 0.378 -9.438 1.00 91.75 135 ILE A CA 1
ATOM 1007 C C . ILE A 1 135 ? 12.909 0.721 -8.334 1.00 91.75 135 ILE A C 1
ATOM 1009 O O . ILE A 1 135 ? 12.912 0.087 -7.276 1.00 91.75 135 ILE A O 1
ATOM 1013 N N . TRP A 1 136 ? 12.039 1.709 -8.562 1.00 92.81 136 TRP A N 1
ATOM 1014 C CA . TRP A 1 136 ? 11.083 2.161 -7.555 1.00 92.81 136 TRP A CA 1
ATOM 1015 C C . TRP A 1 136 ? 10.074 1.085 -7.158 1.00 92.81 136 TRP A C 1
ATOM 1017 O O . TRP A 1 136 ? 9.722 1.007 -5.986 1.00 92.81 136 TRP A O 1
ATOM 1027 N N . GLY A 1 137 ? 9.645 0.225 -8.089 1.00 93.00 137 GLY A N 1
ATOM 1028 C CA . GLY A 1 137 ? 8.702 -0.862 -7.795 1.00 93.00 137 GLY A CA 1
ATOM 1029 C C . GLY A 1 137 ? 9.166 -1.745 -6.625 1.00 93.00 137 GLY A C 1
ATOM 1030 O O . GLY A 1 137 ? 8.488 -1.800 -5.595 1.00 93.00 137 GLY A O 1
ATOM 1031 N N . PRO A 1 138 ? 10.356 -2.368 -6.711 1.00 95.00 138 PRO A N 1
ATOM 1032 C CA . PRO A 1 138 ? 10.944 -3.117 -5.603 1.00 95.00 138 PRO A CA 1
ATOM 1033 C C . PRO A 1 138 ? 11.111 -2.308 -4.312 1.00 95.00 138 PRO A C 1
ATOM 1035 O O . PRO A 1 138 ? 10.778 -2.812 -3.241 1.00 95.00 138 PRO A O 1
ATOM 1038 N N . ILE A 1 139 ? 11.556 -1.050 -4.388 1.00 95.12 139 ILE A N 1
ATOM 1039 C CA . ILE A 1 139 ? 11.731 -0.198 -3.198 1.00 95.12 139 ILE A CA 1
ATOM 1040 C C . ILE A 1 139 ? 10.382 0.065 -2.512 1.00 95.12 139 ILE A C 1
ATOM 1042 O O . ILE A 1 139 ? 10.244 -0.144 -1.307 1.00 95.12 139 ILE A O 1
ATOM 1046 N N . ALA A 1 140 ? 9.359 0.453 -3.272 1.00 94.19 140 ALA A N 1
ATOM 1047 C CA . ALA A 1 140 ? 8.006 0.683 -2.773 1.00 94.19 140 ALA A CA 1
ATOM 1048 C C . ALA A 1 140 ? 7.387 -0.594 -2.182 1.00 94.19 140 ALA A C 1
ATOM 1050 O O . ALA A 1 140 ? 6.643 -0.532 -1.201 1.00 94.19 140 ALA A O 1
ATOM 1051 N N . SER A 1 141 ? 7.726 -1.764 -2.733 1.00 96.50 141 SER A N 1
ATOM 1052 C CA . SER A 1 141 ? 7.239 -3.047 -2.221 1.00 96.50 141 SER A CA 1
ATOM 1053 C C . SER A 1 141 ? 7.704 -3.328 -0.786 1.00 96.50 141 SER A C 1
ATOM 1055 O O . SER A 1 141 ? 6.959 -3.932 -0.020 1.00 96.50 141 SER A O 1
ATOM 1057 N N . ILE A 1 142 ? 8.872 -2.816 -0.375 1.00 96.88 142 ILE A N 1
ATOM 1058 C CA . ILE A 1 142 ? 9.362 -2.938 1.006 1.00 96.88 142 ILE A CA 1
ATOM 1059 C C . ILE A 1 142 ? 8.396 -2.242 1.967 1.00 96.88 142 ILE A C 1
ATOM 1061 O O . ILE A 1 142 ? 8.015 -2.820 2.983 1.00 96.88 142 ILE A O 1
ATOM 1065 N N . PHE A 1 143 ? 7.933 -1.036 1.630 1.00 94.38 143 PHE A N 1
ATOM 1066 C CA . PHE A 1 143 ? 6.953 -0.311 2.442 1.00 94.38 143 PHE A CA 1
ATOM 1067 C C . PHE A 1 143 ? 5.602 -1.033 2.483 1.00 94.38 143 PHE A C 1
ATOM 1069 O O . PHE A 1 143 ? 4.988 -1.123 3.547 1.00 94.38 143 PHE A O 1
ATOM 1076 N N . ALA A 1 144 ? 5.165 -1.615 1.361 1.00 95.50 144 ALA A N 1
ATOM 1077 C CA . ALA A 1 144 ? 3.957 -2.436 1.328 1.00 95.50 144 ALA A CA 1
ATOM 1078 C C . ALA A 1 144 ? 4.090 -3.678 2.235 1.00 95.50 144 ALA A C 1
ATOM 1080 O O . ALA A 1 144 ? 3.184 -3.966 3.018 1.00 95.50 144 ALA A O 1
ATOM 1081 N N . VAL A 1 145 ? 5.241 -4.356 2.232 1.00 97.12 145 VAL A N 1
ATOM 1082 C CA . VAL A 1 145 ? 5.524 -5.485 3.136 1.00 97.12 145 VAL A CA 1
ATOM 1083 C C . VAL A 1 145 ? 5.554 -5.044 4.601 1.00 97.12 145 VAL A C 1
ATOM 1085 O O . VAL A 1 145 ? 4.940 -5.696 5.445 1.00 97.12 145 VAL A O 1
ATOM 1088 N N . LEU A 1 146 ? 6.192 -3.916 4.919 1.00 96.00 146 LEU A N 1
ATOM 1089 C CA . LEU A 1 146 ? 6.173 -3.355 6.274 1.00 96.00 146 LEU A CA 1
ATOM 1090 C C . LEU A 1 146 ? 4.742 -3.052 6.737 1.00 96.00 146 LEU A C 1
ATOM 1092 O O . LEU A 1 146 ? 4.395 -3.359 7.878 1.00 96.00 146 LEU A O 1
ATOM 1096 N N . SER A 1 147 ? 3.890 -2.528 5.849 1.00 93.31 147 SER A N 1
ATOM 1097 C CA . SER A 1 147 ? 2.477 -2.291 6.168 1.00 93.31 147 SER A CA 1
ATOM 1098 C C . SER A 1 147 ? 1.737 -3.589 6.516 1.00 93.31 147 SER A C 1
ATOM 1100 O O . SER A 1 147 ? 0.979 -3.615 7.484 1.00 93.31 147 SER A O 1
ATOM 1102 N N . ILE A 1 148 ? 2.020 -4.692 5.810 1.00 95.56 148 ILE A N 1
ATOM 1103 C CA . ILE A 1 148 ? 1.454 -6.014 6.112 1.00 95.56 148 ILE A CA 1
ATOM 1104 C C . ILE A 1 148 ? 1.887 -6.458 7.511 1.00 95.56 148 ILE A C 1
ATOM 1106 O O . ILE A 1 148 ? 1.046 -6.858 8.316 1.00 95.56 148 ILE A O 1
ATOM 1110 N N . LEU A 1 149 ? 3.180 -6.349 7.830 1.00 95.81 149 LEU A N 1
ATOM 1111 C CA . LEU A 1 149 ? 3.709 -6.747 9.138 1.00 95.81 149 LEU A CA 1
ATOM 1112 C C . LEU A 1 149 ? 3.065 -5.956 10.281 1.00 95.81 149 LEU A C 1
ATOM 1114 O O . LEU A 1 149 ? 2.704 -6.543 11.301 1.00 95.81 149 LEU A O 1
ATOM 1118 N N . ILE A 1 150 ? 2.867 -4.649 10.108 1.00 93.94 150 ILE A N 1
ATOM 1119 C CA . ILE A 1 150 ? 2.192 -3.810 11.106 1.00 93.94 150 ILE A CA 1
ATOM 1120 C C . ILE A 1 150 ? 0.721 -4.219 11.245 1.00 93.94 150 ILE A C 1
ATOM 1122 O O . ILE A 1 150 ? 0.258 -4.450 12.361 1.00 93.94 150 ILE A O 1
ATOM 1126 N N . LEU A 1 151 ? 0.001 -4.385 10.132 1.00 92.62 151 LEU A N 1
ATOM 1127 C CA . LEU A 1 151 ? -1.416 -4.763 10.140 1.00 92.62 151 LEU A CA 1
ATOM 1128 C C . LEU A 1 151 ? -1.670 -6.130 10.785 1.00 92.62 151 LEU A C 1
ATOM 1130 O O . LEU A 1 151 ? -2.715 -6.327 11.394 1.00 92.62 151 LEU A O 1
ATOM 1134 N N . THR A 1 152 ? -0.721 -7.067 10.714 1.00 91.75 152 THR A N 1
ATOM 1135 C CA . THR A 1 152 ? -0.855 -8.359 11.417 1.00 91.75 152 THR A CA 1
ATOM 1136 C C . THR A 1 152 ? -0.754 -8.247 12.940 1.00 91.75 152 THR A C 1
ATOM 1138 O O . THR A 1 152 ? -1.158 -9.170 13.643 1.00 91.75 152 THR A O 1
ATOM 1141 N N . ARG A 1 153 ? -0.221 -7.135 13.465 1.00 91.50 153 ARG A N 1
ATOM 1142 C CA . ARG A 1 153 ? -0.013 -6.913 14.906 1.00 91.50 153 ARG A CA 1
ATOM 1143 C C . ARG A 1 153 ? -1.013 -5.939 15.527 1.00 91.50 153 ARG A C 1
ATOM 1145 O O . ARG A 1 153 ? -0.988 -5.758 16.741 1.00 91.50 153 ARG A O 1
ATOM 1152 N N . VAL A 1 154 ? -1.870 -5.309 14.725 1.00 89.62 154 VAL A N 1
ATOM 1153 C CA . VAL A 1 154 ? -2.809 -4.276 15.177 1.00 89.62 154 VAL A CA 1
ATOM 1154 C C . VAL A 1 154 ? -4.231 -4.680 14.815 1.00 89.62 154 VAL A C 1
ATOM 1156 O O . VAL A 1 154 ? -4.516 -5.011 13.667 1.00 89.62 154 VAL A O 1
ATOM 1159 N N . ASN A 1 155 ? -5.144 -4.610 15.786 1.00 88.19 155 ASN A N 1
ATOM 1160 C CA . ASN A 1 155 ? -6.567 -4.745 15.501 1.00 88.19 155 ASN A CA 1
ATOM 1161 C C . ASN A 1 155 ? -7.148 -3.381 15.110 1.00 88.19 155 ASN A C 1
ATOM 1163 O O . ASN A 1 155 ? -7.188 -2.462 15.926 1.00 88.19 155 ASN A O 1
ATOM 1167 N N . ILE A 1 156 ? -7.602 -3.276 13.864 1.00 90.31 156 ILE A N 1
ATOM 1168 C CA . ILE A 1 156 ? -8.229 -2.072 13.305 1.00 90.31 156 ILE A CA 1
ATOM 1169 C C . ILE A 1 156 ? -9.755 -2.203 13.154 1.00 90.31 156 ILE A C 1
ATOM 1171 O O . ILE A 1 156 ? -10.401 -1.281 12.668 1.00 90.31 156 ILE A O 1
ATOM 1175 N N . ASP A 1 157 ? -10.329 -3.344 13.545 1.00 90.50 157 ASP A N 1
ATOM 1176 C CA . ASP A 1 157 ? -11.763 -3.640 13.501 1.00 90.50 157 ASP A CA 1
ATOM 1177 C C . ASP A 1 157 ? -12.295 -3.837 14.937 1.00 90.50 157 ASP A C 1
ATOM 1179 O O . ASP A 1 157 ? -12.502 -4.970 15.377 1.00 90.50 157 ASP A O 1
ATOM 1183 N N . PRO A 1 158 ? -12.546 -2.760 15.706 1.00 85.88 158 PRO A N 1
ATOM 1184 C CA . PRO A 1 158 ? -12.929 -2.870 17.119 1.00 85.88 158 PRO A CA 1
ATOM 1185 C C . PRO A 1 158 ? -14.256 -3.616 17.349 1.00 85.88 158 PRO A C 1
ATOM 1187 O O . PRO A 1 158 ? -14.482 -4.167 18.426 1.00 85.88 158 PRO A O 1
ATOM 1190 N N . PHE A 1 159 ? -15.129 -3.660 16.340 1.00 84.81 159 PHE A N 1
ATOM 1191 C CA . PHE A 1 159 ? -16.446 -4.300 16.411 1.00 84.81 159 PHE A CA 1
ATOM 1192 C C . PHE A 1 159 ? -16.467 -5.746 15.906 1.00 84.81 159 PHE A C 1
ATOM 1194 O O . PHE A 1 159 ? -17.504 -6.406 15.993 1.00 84.81 159 PHE A O 1
ATOM 1201 N N . LYS A 1 160 ? -15.350 -6.255 15.374 1.00 74.44 160 LYS A N 1
ATOM 1202 C CA . LYS A 1 160 ? -15.257 -7.617 14.846 1.00 74.44 160 LYS A CA 1
ATOM 1203 C C . LYS A 1 160 ? -14.303 -8.427 15.726 1.00 74.44 160 LYS A C 1
ATOM 1205 O O . LYS A 1 160 ? -13.110 -8.151 15.763 1.00 74.44 160 LYS A O 1
ATOM 1210 N N . LYS A 1 161 ? -14.864 -9.376 16.479 1.00 56.12 161 LYS A N 1
ATOM 1211 C CA . LYS A 1 161 ? -14.116 -10.349 17.288 1.00 56.12 161 LYS A CA 1
ATOM 1212 C C . LYS A 1 161 ? -13.791 -11.589 16.472 1.00 56.12 161 LYS A C 1
ATOM 1214 O O . LYS A 1 161 ? -14.679 -12.013 15.698 1.00 56.12 161 LYS A O 1
#

Solvent-accessible surface area (backbone atoms only — not comparable to full-atom values): 8402 Å² total; per-residue (Å²): 99,67,68,44,21,64,66,33,42,68,55,46,55,54,41,24,73,74,70,31,55,50,61,40,44,41,55,21,35,51,38,23,27,52,12,24,58,42,53,36,53,37,80,75,47,85,52,67,68,60,22,51,52,48,44,51,48,16,49,46,31,30,22,42,12,48,28,40,64,74,57,42,54,66,58,34,44,51,51,51,28,52,53,48,22,77,73,68,76,48,90,46,50,68,58,48,58,55,55,59,50,51,62,54,53,53,52,54,58,49,43,56,56,52,52,51,53,27,64,68,38,64,61,36,94,89,40,96,53,23,43,36,64,42,56,39,21,55,58,55,24,51,56,34,50,51,49,39,60,51,51,77,76,48,89,60,44,93,88,63,132

Secondary structure (DSSP, 8-state):
-HHHHHHHHHHHHHHHHHH-HHHHHHHHHHHHHHHHHHTTGGGG---HHHHHHHHHHHHHHHHHHHHHHHHHHHHHHHHHHHHHHHHHS---HHHHHHHHHHHHHHHHHHHHHHHHHHHHSPBSTTSSSBHHHHHHHHHHHHHHHHHHHHHTT----TT--

pLDDT: mean 92.29, std 5.04, range [56.12, 97.94]